Protein AF-A0A6J5UMQ2-F1 (afdb_monomer)

Structure (mmCIF, N/CA/C/O backbone):
data_AF-A0A6J5UMQ2-F1
#
_entry.id   AF-A0A6J5UMQ2-F1
#
loop_
_atom_site.group_PDB
_atom_site.id
_atom_site.type_symbol
_atom_site.label_atom_id
_atom_site.label_alt_id
_atom_site.label_comp_id
_atom_site.label_asym_id
_atom_site.label_entity_id
_atom_site.label_seq_id
_atom_site.pdbx_PDB_ins_code
_atom_site.Cartn_x
_atom_site.Cartn_y
_atom_site.Cartn_z
_atom_site.occupancy
_atom_site.B_iso_or_equiv
_atom_site.auth_seq_id
_atom_site.auth_comp_id
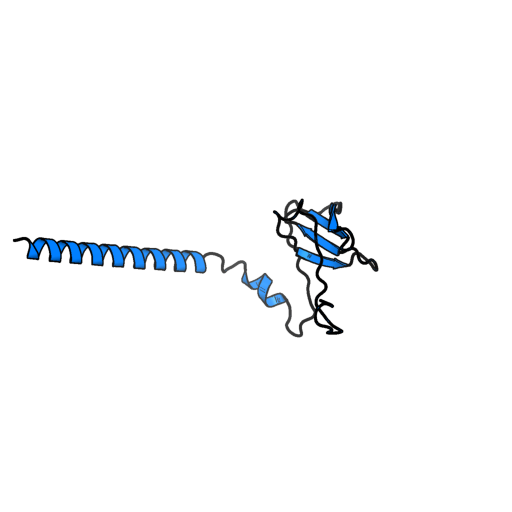_atom_site.auth_asym_id
_atom_site.auth_atom_id
_atom_site.pdbx_PDB_model_num
ATOM 1 N N . MET A 1 1 ? -4.551 12.763 11.441 1.00 50.50 1 MET A N 1
ATOM 2 C CA . MET A 1 1 ? -3.321 13.339 11.999 1.00 50.50 1 MET A CA 1
ATOM 3 C C . MET A 1 1 ? -3.780 13.969 13.288 1.00 50.50 1 MET A C 1
ATOM 5 O O . MET A 1 1 ? -4.104 15.151 13.323 1.00 50.50 1 MET A O 1
ATOM 9 N N . ASN A 1 2 ? -3.862 13.164 14.348 1.00 48.97 2 ASN A N 1
ATOM 10 C CA . ASN A 1 2 ? -4.420 13.614 15.628 1.00 48.97 2 ASN A CA 1
ATOM 11 C C . ASN A 1 2 ? -3.584 14.730 16.275 1.00 48.97 2 ASN A C 1
ATOM 13 O O . ASN A 1 2 ? -4.033 15.365 17.219 1.00 48.97 2 ASN A O 1
ATOM 17 N N . LYS A 1 3 ? -2.399 15.017 15.718 1.00 50.22 3 LYS A N 1
ATOM 18 C CA . LYS A 1 3 ? -1.525 16.123 16.109 1.00 50.22 3 LYS A CA 1
ATOM 19 C C . LYS A 1 3 ? -2.167 17.511 15.950 1.00 50.22 3 LYS A C 1
ATOM 21 O O . LYS A 1 3 ? -1.681 18.445 16.568 1.00 50.22 3 LYS A O 1
ATOM 26 N N . TYR A 1 4 ? -3.243 17.644 15.166 1.00 58.19 4 TYR A N 1
ATOM 27 C CA . TYR A 1 4 ? -3.943 18.921 14.959 1.00 58.19 4 TYR A CA 1
ATOM 28 C C . TYR A 1 4 ? -5.368 18.967 15.533 1.00 58.19 4 TYR A C 1
ATOM 30 O O . TYR A 1 4 ? -6.101 19.905 15.249 1.00 58.19 4 TYR A O 1
ATOM 38 N N . GLY A 1 5 ? -5.794 17.965 1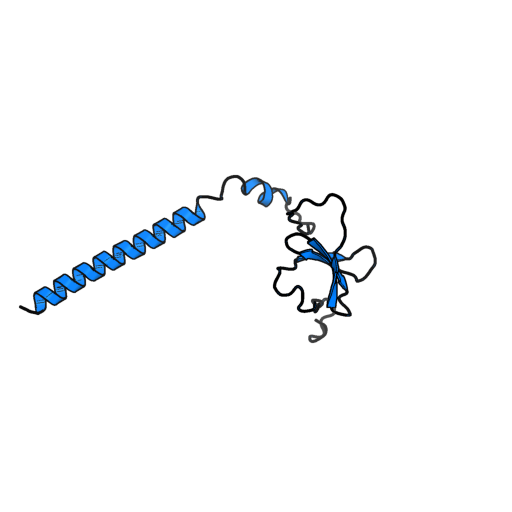6.312 1.00 57.66 5 GLY A N 1
ATOM 39 C CA . GLY A 1 5 ? -7.095 17.999 17.001 1.00 57.66 5 GLY A CA 1
ATOM 40 C C . GLY A 1 5 ? -8.341 17.925 16.103 1.00 57.66 5 GLY A C 1
ATOM 41 O O . GLY A 1 5 ? -9.455 18.045 16.604 1.00 57.66 5 GLY A O 1
ATOM 42 N N . VAL A 1 6 ? -8.192 17.701 14.792 1.00 64.06 6 VAL A N 1
ATOM 43 C CA . VAL A 1 6 ? -9.326 17.565 13.864 1.00 64.06 6 VAL A CA 1
ATOM 44 C C . VAL A 1 6 ? -9.824 16.116 13.858 1.00 64.06 6 VAL A C 1
ATOM 46 O O . VAL A 1 6 ? -9.057 15.185 13.593 1.00 64.06 6 VAL A O 1
ATOM 49 N N . LYS A 1 7 ? -11.119 15.943 14.153 1.00 59.53 7 LYS A N 1
ATOM 50 C CA . LYS A 1 7 ? -11.799 14.647 14.341 1.00 59.53 7 LYS A CA 1
ATOM 51 C C . LYS A 1 7 ? -11.768 13.753 13.090 1.00 59.53 7 LYS A C 1
ATOM 53 O O . LYS A 1 7 ? -11.705 12.537 13.215 1.00 59.53 7 LYS A O 1
ATOM 58 N N . GLU A 1 8 ? -11.728 14.355 11.903 1.00 63.06 8 GLU A N 1
ATOM 59 C CA . GLU A 1 8 ? -11.630 13.684 10.600 1.00 63.06 8 GLU A CA 1
ATOM 60 C C . GLU A 1 8 ? -10.279 14.006 9.955 1.00 63.06 8 GLU A C 1
ATOM 62 O O . GLU A 1 8 ? -10.165 14.874 9.093 1.00 63.06 8 GLU A O 1
ATOM 67 N N . SER A 1 9 ? -9.204 13.378 10.433 1.00 58.22 9 SER A N 1
ATOM 68 C CA . SER A 1 9 ? -7.856 13.743 9.995 1.00 58.22 9 SER A CA 1
ATOM 69 C C . SER A 1 9 ? -7.036 12.556 9.501 1.00 58.22 9 SER A C 1
ATOM 71 O O . SER A 1 9 ? -7.036 11.479 10.083 1.00 58.22 9 SER A O 1
ATOM 73 N N . TRP A 1 10 ? -6.229 12.811 8.471 1.00 63.97 10 TRP A N 1
ATOM 74 C CA . TRP A 1 10 ? -5.315 11.885 7.788 1.00 63.97 10 TRP A CA 1
ATOM 75 C C . TRP A 1 10 ? -4.561 10.906 8.698 1.00 63.97 10 TRP A C 1
ATOM 77 O O . TRP A 1 10 ? -3.700 11.320 9.473 1.00 63.97 10 TRP A O 1
ATOM 87 N N . THR A 1 11 ? -4.818 9.608 8.618 1.00 69.25 11 THR A N 1
ATOM 88 C CA . THR A 1 11 ? -4.033 8.628 9.382 1.00 69.25 11 THR A CA 1
ATOM 89 C C . THR A 1 11 ? -2.648 8.480 8.758 1.00 69.25 11 THR A C 1
ATOM 91 O O . THR A 1 11 ? -2.523 8.040 7.619 1.00 69.25 11 THR A O 1
ATOM 94 N N . MET A 1 12 ? -1.603 8.863 9.496 1.00 72.44 12 MET A N 1
ATOM 95 C CA . MET A 1 12 ? -0.228 8.595 9.080 1.00 72.44 12 MET A CA 1
ATOM 96 C C . MET A 1 12 ? 0.069 7.120 9.343 1.00 72.44 12 MET A C 1
ATOM 98 O O . MET A 1 12 ? -0.098 6.654 10.468 1.00 72.44 12 MET A O 1
ATOM 102 N N . ILE A 1 13 ? 0.495 6.403 8.308 1.00 71.75 13 ILE A N 1
ATOM 103 C CA . ILE A 1 13 ? 0.902 5.002 8.394 1.00 71.75 13 ILE A CA 1
ATOM 104 C C . ILE A 1 13 ? 2.396 4.957 8.100 1.00 71.75 13 ILE A C 1
ATOM 106 O O . ILE A 1 13 ? 2.831 5.426 7.049 1.00 71.75 13 ILE A O 1
ATOM 110 N N . MET A 1 14 ? 3.179 4.422 9.033 1.00 72.88 14 MET A N 1
ATOM 111 C CA . MET A 1 14 ? 4.602 4.177 8.824 1.00 72.88 14 MET A CA 1
ATOM 112 C C . MET A 1 14 ? 4.783 2.748 8.329 1.00 72.88 14 MET A C 1
ATOM 114 O O . MET A 1 14 ? 4.307 1.813 8.964 1.00 72.88 14 MET A O 1
ATOM 118 N N . ILE A 1 15 ? 5.449 2.586 7.188 1.00 73.94 15 ILE A N 1
ATOM 119 C CA . ILE A 1 15 ? 5.801 1.282 6.627 1.00 73.94 15 ILE A CA 1
ATOM 120 C C . ILE A 1 15 ? 7.320 1.144 6.690 1.00 73.94 15 ILE A C 1
ATOM 122 O O . ILE A 1 15 ? 8.047 2.088 6.389 1.00 73.94 15 ILE A O 1
ATOM 126 N N . THR A 1 16 ? 7.782 -0.025 7.122 1.00 68.00 16 THR A N 1
ATOM 127 C CA . THR A 1 16 ? 9.198 -0.350 7.315 1.00 68.00 16 THR A CA 1
ATOM 128 C C . THR A 1 16 ? 10.001 -0.303 6.011 1.00 68.00 16 THR A C 1
ATOM 130 O O . THR A 1 16 ? 9.510 -0.607 4.922 1.00 68.00 16 THR A O 1
ATOM 133 N N . ASP A 1 17 ? 11.280 0.049 6.151 1.00 63.41 17 ASP A N 1
ATOM 134 C CA . ASP A 1 17 ? 12.178 0.504 5.080 1.00 63.41 17 ASP A CA 1
ATOM 135 C C . ASP A 1 17 ? 12.431 -0.522 3.960 1.00 63.41 17 ASP A C 1
ATOM 137 O O . ASP A 1 17 ? 12.788 -0.166 2.844 1.00 63.41 17 ASP A O 1
ATOM 141 N N . SER A 1 18 ? 12.183 -1.812 4.206 1.00 63.47 18 SER A N 1
ATOM 142 C CA . SER A 1 18 ? 12.375 -2.865 3.191 1.00 63.47 18 SER A CA 1
ATOM 143 C C . SER A 1 18 ? 11.562 -2.661 1.902 1.00 63.47 18 SER A C 1
ATOM 145 O O . SER A 1 18 ? 11.922 -3.201 0.857 1.00 63.47 18 SER A O 1
ATOM 147 N N . TYR A 1 19 ? 10.508 -1.840 1.953 1.00 61.50 19 TYR A N 1
ATOM 148 C CA . TYR A 1 19 ? 9.677 -1.491 0.802 1.00 61.50 19 TYR A CA 1
ATOM 149 C C . TYR A 1 19 ? 9.751 -0.001 0.426 1.00 61.50 19 TYR A C 1
ATOM 151 O O . TYR A 1 19 ? 9.016 0.423 -0.461 1.00 61.50 19 TYR A O 1
ATOM 159 N N . SER A 1 20 ? 10.627 0.797 1.054 1.00 56.94 20 SER A N 1
ATOM 160 C CA . SER A 1 20 ? 10.736 2.247 0.803 1.00 56.94 20 SER A CA 1
ATOM 161 C C . SER A 1 20 ? 11.310 2.585 -0.577 1.00 56.94 20 SER A C 1
ATOM 163 O O . SER A 1 20 ? 10.994 3.631 -1.142 1.00 56.94 20 SER A O 1
ATOM 165 N N . SER A 1 21 ? 12.084 1.670 -1.169 1.00 58.34 21 SER A N 1
ATOM 166 C CA . SER A 1 21 ? 12.618 1.803 -2.531 1.00 58.34 21 SER A CA 1
ATOM 167 C C . SER A 1 21 ? 11.576 1.552 -3.629 1.00 58.34 21 SER A C 1
ATOM 169 O O . SER A 1 21 ? 11.836 1.830 -4.802 1.00 58.34 21 SER A O 1
ATOM 171 N N . ILE A 1 22 ? 10.388 1.043 -3.278 1.00 66.69 22 ILE A N 1
ATOM 172 C CA . ILE A 1 22 ? 9.336 0.695 -4.233 1.00 66.69 22 ILE A CA 1
ATOM 173 C C . ILE A 1 22 ? 8.099 1.542 -3.944 1.00 66.69 22 ILE A C 1
ATOM 175 O O . ILE A 1 22 ? 7.622 1.613 -2.819 1.00 66.69 22 ILE A O 1
ATOM 179 N N . SER A 1 23 ? 7.543 2.175 -4.981 1.00 74.25 23 SER A N 1
ATOM 180 C CA . SER A 1 23 ? 6.286 2.923 -4.867 1.00 74.25 23 SER A CA 1
ATOM 181 C C . SER A 1 23 ? 5.170 2.007 -4.349 1.00 74.25 23 SER A C 1
ATOM 183 O O . SER A 1 23 ? 4.655 1.156 -5.081 1.00 74.25 23 SER A O 1
ATOM 185 N N . LEU A 1 24 ? 4.824 2.179 -3.073 1.00 80.81 24 LEU A N 1
ATOM 186 C CA . LEU A 1 24 ? 3.707 1.516 -2.419 1.00 80.81 24 LEU A CA 1
ATOM 187 C C . LEU A 1 24 ? 2.447 2.339 -2.625 1.00 80.81 24 LEU A C 1
ATOM 189 O O . LEU A 1 24 ? 2.368 3.497 -2.213 1.00 80.81 24 LEU A O 1
ATOM 193 N N . LYS A 1 25 ? 1.442 1.724 -3.243 1.00 84.75 25 LYS A N 1
ATOM 194 C CA . LYS A 1 25 ? 0.134 2.342 -3.426 1.00 84.75 25 LYS A CA 1
ATOM 195 C C . LYS A 1 25 ? -0.898 1.661 -2.525 1.00 84.75 25 LYS A C 1
ATOM 197 O O . LYS A 1 25 ? -1.147 0.471 -2.729 1.00 84.75 25 LYS A O 1
ATOM 202 N N . PRO A 1 26 ? -1.507 2.365 -1.554 1.00 86.12 26 PRO A N 1
ATOM 203 C CA . PRO A 1 26 ? -2.594 1.802 -0.760 1.00 86.12 26 PRO A CA 1
ATOM 204 C C . PRO A 1 26 ? -3.798 1.506 -1.660 1.00 86.12 26 PRO A C 1
ATOM 206 O O . PRO A 1 26 ? -4.126 2.312 -2.533 1.00 86.12 26 PRO A O 1
ATOM 209 N N . LEU A 1 27 ? -4.443 0.357 -1.453 1.00 87.69 27 LEU A N 1
ATOM 210 C CA . LEU A 1 27 ? -5.652 -0.032 -2.177 1.00 87.69 27 LEU A CA 1
ATOM 211 C C . LEU A 1 27 ? -6.883 0.039 -1.273 1.00 87.69 27 LEU A C 1
ATOM 213 O O . LEU A 1 27 ? -7.768 0.863 -1.474 1.00 87.69 27 LEU A O 1
ATOM 217 N N . CYS A 1 28 ? -6.943 -0.817 -0.261 1.00 87.56 28 CYS A N 1
ATOM 218 C CA . CYS A 1 28 ? -8.077 -0.893 0.654 1.00 87.56 28 CYS A CA 1
ATOM 219 C C . CYS A 1 28 ? -7.669 -1.579 1.957 1.00 87.56 28 CYS A C 1
ATOM 221 O O . CYS A 1 28 ? -6.566 -2.115 2.071 1.00 87.56 28 CYS A O 1
ATOM 223 N N . TYR A 1 29 ? -8.566 -1.585 2.939 1.00 89.69 29 TYR A N 1
ATOM 224 C CA . TYR A 1 29 ? -8.418 -2.471 4.084 1.00 89.69 29 TYR A CA 1
ATOM 225 C C . TYR A 1 29 ? -8.745 -3.910 3.686 1.00 89.69 29 TYR A C 1
ATOM 227 O O . TYR A 1 29 ? -9.683 -4.181 2.934 1.00 89.69 29 TYR A O 1
ATOM 235 N N . TRP A 1 30 ? -7.928 -4.840 4.164 1.00 89.69 30 TRP A N 1
ATOM 236 C CA . TRP A 1 30 ? -8.136 -6.259 3.952 1.00 89.69 30 TRP A CA 1
ATOM 237 C C . TRP A 1 30 ? -9.254 -6.752 4.869 1.00 89.69 30 TRP A C 1
ATOM 239 O O . TRP A 1 30 ? -9.048 -6.914 6.077 1.00 89.69 30 TRP A O 1
ATOM 249 N N . LYS A 1 31 ? -10.426 -7.031 4.285 1.00 86.12 31 LYS A N 1
ATOM 250 C CA . LYS A 1 31 ? -11.641 -7.409 5.030 1.00 86.12 31 LYS A CA 1
ATOM 251 C C . LYS A 1 31 ? -11.968 -6.345 6.097 1.00 86.12 31 LYS A C 1
ATOM 253 O O . LYS A 1 31 ? -11.565 -5.193 5.968 1.00 86.12 31 LYS A O 1
ATOM 258 N N . ASP A 1 32 ? -12.615 -6.746 7.186 1.00 87.00 32 ASP A N 1
ATOM 259 C CA . ASP A 1 32 ? -12.928 -5.877 8.329 1.00 87.00 32 ASP A CA 1
ATOM 260 C C . ASP A 1 32 ? -11.739 -5.701 9.295 1.00 87.00 32 ASP A C 1
ATOM 262 O O . ASP A 1 32 ? -11.907 -5.425 10.484 1.00 87.00 32 ASP A O 1
ATOM 266 N N . THR A 1 33 ? -10.509 -5.900 8.809 1.00 88.00 33 THR A N 1
ATOM 267 C CA . THR A 1 33 ? -9.295 -5.722 9.613 1.00 88.00 33 THR A CA 1
ATOM 268 C C . THR A 1 33 ? -8.654 -4.365 9.341 1.00 88.00 33 THR A C 1
ATOM 270 O O . THR A 1 33 ? -8.865 -3.751 8.301 1.00 88.00 33 THR A O 1
ATOM 273 N N . LYS A 1 34 ? -7.791 -3.903 10.251 1.00 87.94 34 LYS A N 1
ATOM 274 C CA . LYS A 1 34 ? -6.976 -2.694 10.031 1.00 87.94 34 LYS A CA 1
ATOM 275 C C . LYS A 1 34 ? -5.739 -2.946 9.158 1.00 87.94 34 LYS A C 1
ATOM 277 O O . LYS A 1 34 ? -4.885 -2.075 9.057 1.00 87.94 34 LYS A O 1
ATOM 282 N N . ILE A 1 35 ? -5.610 -4.128 8.556 1.00 90.62 35 ILE A N 1
ATOM 283 C CA . ILE A 1 35 ? -4.487 -4.455 7.67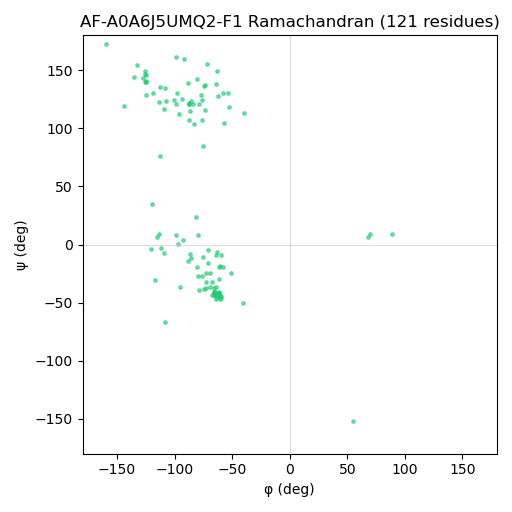4 1.00 90.62 35 ILE A CA 1
ATOM 284 C C . ILE A 1 35 ? -4.727 -3.779 6.327 1.00 90.62 35 ILE A C 1
ATOM 286 O O . ILE A 1 35 ? -5.789 -3.928 5.730 1.00 90.62 35 ILE A O 1
ATOM 290 N N . LEU A 1 36 ? -3.738 -3.040 5.842 1.00 89.88 36 LEU A N 1
ATOM 291 C CA . LEU A 1 36 ? -3.791 -2.339 4.570 1.00 89.88 36 LEU A CA 1
ATOM 292 C C . LEU A 1 36 ? -3.326 -3.269 3.448 1.00 89.88 36 LEU A C 1
ATOM 294 O O . LEU A 1 36 ? -2.188 -3.732 3.448 1.00 89.88 36 LEU A O 1
ATOM 298 N N . LEU A 1 37 ? -4.183 -3.503 2.461 1.00 90.25 37 LEU A N 1
ATOM 299 C CA . LEU A 1 37 ? -3.774 -4.084 1.193 1.00 90.25 37 LEU A CA 1
ATOM 300 C C . LEU A 1 37 ? -3.135 -2.982 0.343 1.00 90.25 37 LEU A C 1
ATOM 302 O O . LEU A 1 37 ? -3.766 -1.969 0.034 1.00 90.25 37 LEU A O 1
ATOM 306 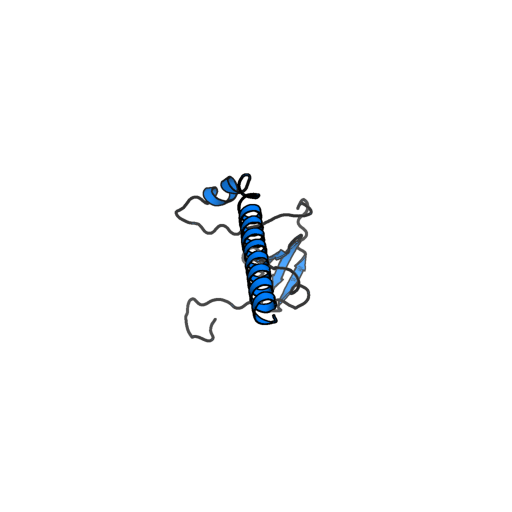N N . ALA A 1 38 ? -1.881 -3.182 -0.039 1.00 88.56 38 ALA A N 1
ATOM 307 C CA . ALA A 1 38 ? -1.117 -2.253 -0.853 1.00 88.56 38 ALA A CA 1
ATOM 308 C C . ALA A 1 38 ? -0.556 -2.954 -2.090 1.00 88.56 38 ALA A C 1
ATOM 310 O O . ALA A 1 38 ? -0.236 -4.142 -2.077 1.00 88.56 38 ALA A O 1
ATOM 311 N N . ARG A 1 39 ? -0.410 -2.201 -3.175 1.00 86.44 39 ARG A N 1
ATOM 312 C CA . ARG A 1 39 ? 0.257 -2.647 -4.392 1.00 86.44 39 ARG A CA 1
ATOM 313 C C . ARG A 1 39 ? 1.682 -2.115 -4.406 1.00 86.44 39 ARG A C 1
ATOM 315 O O . ARG A 1 39 ? 1.902 -0.907 -4.418 1.00 86.44 39 ARG A O 1
ATOM 322 N N . SER A 1 40 ? 2.624 -3.042 -4.469 1.00 82.31 40 SER A N 1
ATOM 323 C CA . SER A 1 40 ? 3.986 -2.843 -4.952 1.00 82.31 40 SER A CA 1
ATOM 324 C C . SER A 1 40 ? 4.022 -3.173 -6.449 1.00 82.31 40 SER A C 1
ATOM 326 O O . SER A 1 40 ? 3.131 -3.851 -6.959 1.00 82.31 40 SER A O 1
ATOM 328 N N . TRP A 1 41 ? 5.018 -2.685 -7.191 1.00 76.12 41 TRP A N 1
ATOM 329 C CA . TRP A 1 41 ? 5.075 -2.763 -8.660 1.00 76.12 41 TRP A CA 1
ATOM 330 C C . TRP A 1 41 ? 4.596 -4.114 -9.232 1.00 76.12 41 TRP A C 1
ATOM 332 O O . TRP A 1 41 ? 3.723 -4.130 -10.105 1.00 76.12 41 TRP A O 1
ATOM 342 N N . LYS A 1 42 ? 5.116 -5.228 -8.705 1.00 76.88 42 LYS A N 1
ATOM 343 C CA . LYS A 1 42 ? 4.782 -6.594 -9.145 1.00 76.88 42 LYS A CA 1
ATOM 344 C C . LYS A 1 42 ? 4.005 -7.420 -8.116 1.00 76.88 42 LYS A C 1
ATOM 346 O O . LYS A 1 42 ? 3.694 -8.573 -8.381 1.00 76.88 42 LYS A O 1
ATOM 351 N N . GLN A 1 43 ? 3.747 -6.882 -6.927 1.00 82.38 43 GLN A N 1
ATOM 352 C CA . GLN A 1 43 ? 3.282 -7.672 -5.786 1.00 82.38 43 GLN A CA 1
ATOM 353 C C . GLN A 1 43 ? 2.133 -6.970 -5.076 1.00 82.38 43 GLN A C 1
ATOM 355 O O . GLN A 1 43 ? 2.122 -5.748 -4.937 1.00 82.38 43 GLN A O 1
ATOM 360 N N . LEU A 1 44 ? 1.179 -7.754 -4.587 1.00 87.38 44 LEU A N 1
ATOM 361 C CA . LEU A 1 44 ? 0.264 -7.296 -3.553 1.00 87.38 44 LEU A CA 1
ATOM 362 C C . LEU A 1 44 ? 0.890 -7.579 -2.195 1.00 87.38 44 LEU A C 1
ATOM 364 O O . LEU A 1 44 ? 1.489 -8.632 -1.989 1.00 87.38 44 LEU A O 1
ATOM 368 N N . LEU A 1 45 ? 0.746 -6.635 -1.278 1.00 88.62 45 LEU A N 1
ATOM 369 C CA . LEU A 1 45 ? 1.283 -6.706 0.068 1.00 88.62 45 LEU A CA 1
ATOM 370 C C . LEU A 1 45 ? 0.167 -6.474 1.077 1.00 88.62 45 LEU A C 1
ATOM 372 O O . LEU A 1 45 ? -0.666 -5.587 0.901 1.00 88.62 45 LEU A O 1
ATOM 376 N N . LEU A 1 46 ? 0.190 -7.243 2.158 1.00 90.25 46 LEU A N 1
ATOM 377 C CA . LEU A 1 46 ? -0.570 -6.963 3.366 1.00 90.25 46 LEU A CA 1
ATOM 378 C C . LEU A 1 46 ? 0.345 -6.237 4.343 1.00 90.25 46 LEU A C 1
ATOM 380 O O . LEU A 1 46 ? 1.307 -6.823 4.836 1.00 90.25 46 LEU A O 1
ATOM 384 N N . CYS A 1 47 ? 0.040 -4.973 4.599 1.00 88.56 47 CYS A N 1
ATOM 385 C CA . CYS A 1 47 ? 0.796 -4.098 5.477 1.00 88.56 47 CYS A CA 1
ATOM 386 C C . CYS A 1 47 ? 0.028 -3.870 6.776 1.00 88.56 47 CYS A C 1
ATOM 388 O O . CYS A 1 47 ? -1.112 -3.404 6.764 1.00 88.56 47 CYS A O 1
ATOM 390 N N . ASN A 1 48 ? 0.645 -4.188 7.908 1.00 88.69 48 ASN A N 1
ATOM 391 C CA . ASN A 1 48 ? 0.089 -3.873 9.211 1.00 88.69 48 ASN A CA 1
ATOM 392 C C . ASN A 1 48 ? 0.514 -2.444 9.599 1.00 88.69 48 ASN A C 1
ATOM 394 O O . ASN A 1 48 ? 1.701 -2.186 9.785 1.00 88.69 48 ASN A O 1
ATOM 398 N N . PRO A 1 49 ? -0.427 -1.493 9.728 1.00 82.25 49 PRO A N 1
ATOM 399 C CA . PRO A 1 49 ? -0.089 -0.109 10.043 1.00 82.25 49 PRO A CA 1
ATOM 400 C C . PRO A 1 49 ? 0.403 0.090 11.483 1.00 82.25 49 PRO A C 1
ATOM 402 O O . PRO A 1 49 ? 0.967 1.140 11.773 1.00 82.25 49 PRO A O 1
ATOM 405 N N . ASN A 1 50 ? 0.181 -0.877 12.384 1.00 84.12 50 ASN A N 1
ATOM 406 C CA . ASN A 1 50 ? 0.579 -0.756 13.788 1.00 84.12 50 ASN A CA 1
ATOM 407 C C . ASN A 1 50 ? 2.076 -1.020 13.995 1.00 84.12 50 ASN A C 1
ATOM 409 O O . ASN A 1 50 ? 2.702 -0.357 14.814 1.00 84.12 50 ASN A O 1
ATOM 413 N N . ASP A 1 51 ? 2.632 -1.998 13.278 1.00 83.69 51 ASP A N 1
ATOM 414 C CA . ASP A 1 51 ? 4.047 -2.386 13.365 1.00 83.69 51 ASP A CA 1
ATOM 415 C C . ASP A 1 51 ? 4.852 -1.990 12.111 1.00 83.69 51 ASP A C 1
ATOM 417 O O . ASP A 1 51 ? 6.074 -2.117 12.085 1.00 83.69 51 ASP A O 1
ATOM 421 N N . GLY A 1 52 ? 4.172 -1.508 11.065 1.00 83.00 52 GLY A N 1
ATOM 422 C CA . GLY A 1 52 ? 4.760 -1.113 9.790 1.00 83.00 52 GLY A CA 1
ATOM 423 C C . GLY A 1 52 ? 5.282 -2.274 8.945 1.00 83.00 52 GLY A C 1
ATOM 424 O O . GLY A 1 52 ? 5.963 -2.044 7.942 1.00 83.00 52 GLY A O 1
ATOM 425 N N . THR A 1 53 ? 5.010 -3.522 9.321 1.00 87.00 53 THR A N 1
ATOM 426 C CA . THR A 1 53 ? 5.478 -4.699 8.587 1.00 87.00 53 THR A CA 1
ATOM 427 C C . THR A 1 53 ? 4.585 -4.975 7.382 1.00 87.00 53 THR A C 1
ATOM 429 O O . THR A 1 53 ? 3.364 -4.830 7.449 1.00 87.00 53 THR A O 1
ATOM 432 N N . CYS A 1 54 ? 5.184 -5.404 6.270 1.00 87.06 54 CYS A N 1
ATOM 433 C CA . CYS A 1 54 ? 4.447 -5.846 5.088 1.00 87.06 54 CYS A CA 1
ATOM 434 C C . CYS A 1 54 ? 4.862 -7.262 4.687 1.00 87.06 54 CYS A C 1
ATOM 436 O O . CYS A 1 54 ? 6.043 -7.619 4.723 1.00 87.06 54 CYS A O 1
ATOM 438 N N . LYS A 1 55 ? 3.878 -8.066 4.279 1.00 88.38 55 LYS A N 1
ATOM 439 C CA . LYS A 1 55 ? 4.065 -9.441 3.802 1.00 88.38 55 LYS A CA 1
ATOM 440 C C . LYS A 1 55 ? 3.447 -9.609 2.421 1.00 88.38 55 LYS A C 1
ATOM 442 O O . LYS A 1 55 ? 2.405 -9.022 2.137 1.00 88.38 55 LYS A O 1
ATOM 447 N N . ASN A 1 56 ? 4.059 -10.450 1.591 1.00 87.06 56 ASN A N 1
ATOM 448 C CA . ASN A 1 56 ? 3.534 -10.768 0.267 1.00 87.06 56 ASN A CA 1
ATOM 449 C C . ASN A 1 56 ? 2.164 -11.439 0.366 1.00 87.06 56 ASN A C 1
ATOM 451 O O . ASN A 1 56 ? 1.991 -12.444 1.054 1.00 87.06 56 ASN A O 1
ATOM 455 N N . PHE A 1 57 ? 1.201 -10.888 -0.362 1.00 86.19 57 PHE A N 1
ATOM 456 C CA . PHE A 1 57 ? -0.091 -11.504 -0.584 1.00 86.19 57 PHE A CA 1
ATOM 457 C C . PHE A 1 57 ? 0.014 -12.419 -1.805 1.00 86.19 57 PHE A C 1
ATOM 459 O O . PHE A 1 57 ? 0.137 -11.954 -2.941 1.00 86.19 57 PHE A O 1
ATOM 466 N N . LEU A 1 58 ? 0.005 -13.731 -1.566 1.00 73.31 58 LEU A N 1
ATOM 467 C CA . LEU A 1 58 ? 0.061 -14.743 -2.618 1.00 73.31 58 LEU A CA 1
ATOM 468 C C . LEU A 1 58 ? -1.306 -14.846 -3.307 1.00 73.31 58 LEU A C 1
ATOM 470 O O . LEU A 1 58 ? -2.147 -15.666 -2.949 1.00 73.31 58 LEU A O 1
ATOM 474 N N . GLY A 1 59 ? -1.539 -13.975 -4.285 1.00 66.06 59 GLY A N 1
ATOM 475 C CA . GLY A 1 59 ? -2.651 -14.118 -5.217 1.00 66.06 59 GLY 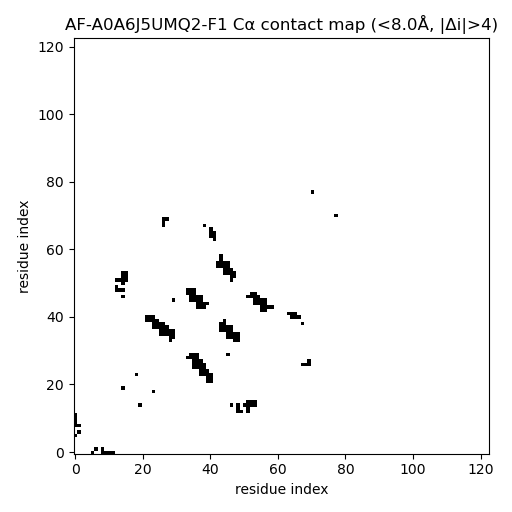A CA 1
ATOM 476 C C . GLY A 1 59 ? -2.259 -15.070 -6.341 1.00 66.06 59 GLY A C 1
ATOM 477 O O . GLY A 1 59 ? -1.519 -14.676 -7.242 1.00 66.06 59 GLY A O 1
ATOM 478 N N . ASN A 1 60 ? -2.750 -16.309 -6.311 1.00 68.62 60 ASN A N 1
ATOM 479 C CA . ASN A 1 60 ? -2.633 -17.202 -7.464 1.00 68.62 60 ASN A CA 1
ATOM 480 C C . ASN A 1 60 ? -3.302 -16.539 -8.683 1.00 68.62 60 ASN A C 1
ATOM 482 O O . ASN A 1 60 ? -4.433 -16.067 -8.586 1.00 68.62 60 ASN A O 1
ATOM 486 N N . GLY A 1 61 ? -2.604 -16.496 -9.823 1.00 72.56 61 GLY A N 1
ATOM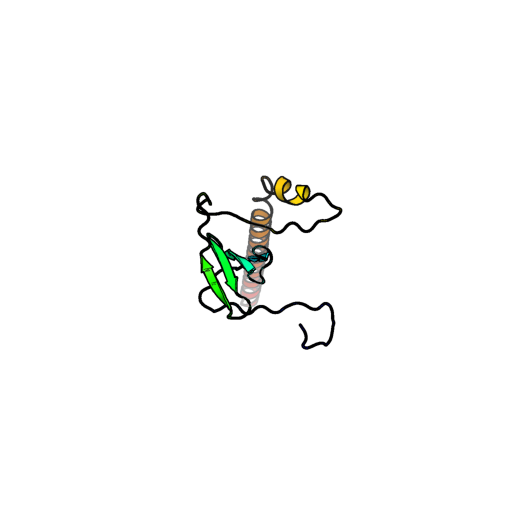 487 C CA . GLY A 1 61 ? -3.144 -15.968 -11.083 1.00 72.56 61 GLY A CA 1
ATOM 488 C C . GLY A 1 61 ? -2.952 -14.466 -11.331 1.00 72.56 61 GLY A C 1
ATOM 489 O O . GLY A 1 61 ? -3.510 -13.946 -12.296 1.00 72.56 61 GLY A O 1
ATOM 490 N N . 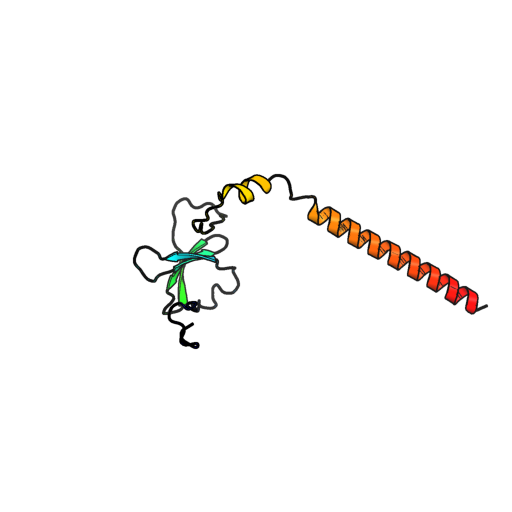LEU A 1 62 ? -2.167 -13.754 -10.513 1.00 73.19 62 LEU A N 1
ATOM 491 C CA . LEU A 1 62 ? -1.763 -12.383 -10.844 1.00 73.19 62 LEU A CA 1
ATOM 492 C C . LEU A 1 62 ? -0.697 -12.387 -11.955 1.00 73.19 62 LEU A C 1
ATOM 494 O O . LEU A 1 62 ? 0.237 -13.186 -11.890 1.00 73.19 62 LEU A O 1
ATOM 498 N N . PRO A 1 63 ? -0.792 -11.498 -12.958 1.00 73.44 63 PRO A N 1
ATOM 499 C CA . PRO A 1 63 ? 0.243 -11.381 -13.978 1.00 73.44 63 PRO A CA 1
ATOM 500 C C . PRO A 1 63 ? 1.511 -10.740 -13.392 1.00 73.44 63 PRO A C 1
ATOM 502 O O . PRO A 1 63 ? 1.429 -9.928 -12.469 1.00 73.44 63 PRO A O 1
ATOM 505 N N . ASP A 1 64 ? 2.672 -11.014 -13.999 1.00 73.06 64 ASP A N 1
ATOM 506 C CA . ASP A 1 64 ? 3.996 -10.506 -13.579 1.00 73.06 64 ASP A CA 1
ATOM 507 C C . ASP A 1 64 ? 4.062 -8.983 -13.383 1.00 73.06 64 ASP A C 1
ATOM 509 O O . ASP A 1 64 ? 4.919 -8.453 -12.667 1.00 73.06 64 ASP A O 1
ATOM 513 N N . LYS A 1 65 ? 3.170 -8.254 -14.056 1.00 72.12 65 LYS A N 1
ATOM 514 C CA . LYS A 1 65 ? 2.990 -6.814 -13.916 1.00 72.12 65 LYS A CA 1
ATOM 515 C C . LYS A 1 65 ? 1.511 -6.478 -14.044 1.00 72.12 65 LYS A C 1
ATOM 517 O O . LYS A 1 65 ? 0.917 -6.663 -15.102 1.00 72.12 65 LYS A O 1
ATOM 522 N N . PHE A 1 66 ? 0.945 -5.893 -12.997 1.00 76.44 66 PHE A N 1
ATOM 523 C CA . PHE A 1 66 ? -0.411 -5.347 -13.006 1.00 76.44 66 PHE A CA 1
ATOM 524 C C . PHE A 1 66 ? -0.425 -3.946 -12.402 1.00 76.44 66 P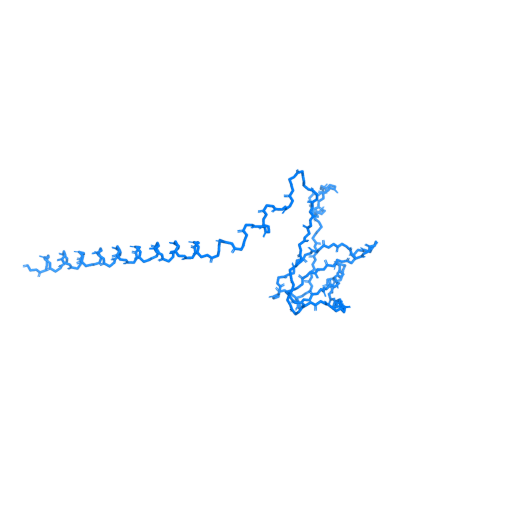HE A C 1
ATOM 526 O O . PHE A 1 66 ? 0.434 -3.596 -11.589 1.00 76.44 66 PHE A O 1
ATOM 533 N N . CYS A 1 67 ? -1.404 -3.141 -12.808 1.00 73.88 67 CYS A N 1
ATOM 534 C CA . CYS A 1 67 ? -1.758 -1.894 -12.142 1.00 73.88 67 CYS A CA 1
ATOM 535 C C . CYS A 1 67 ? -3.090 -2.100 -11.426 1.00 73.88 67 CYS A C 1
ATOM 537 O O . CYS A 1 67 ? -4.016 -2.664 -12.002 1.00 73.88 67 CYS A O 1
ATOM 539 N N . ALA A 1 68 ? -3.162 -1.645 -10.181 1.00 78.12 68 ALA A N 1
ATOM 540 C CA . ALA A 1 68 ? -4.386 -1.608 -9.402 1.00 78.12 68 ALA A CA 1
ATOM 541 C C . ALA A 1 68 ? -4.584 -0.171 -8.922 1.00 78.12 68 ALA A C 1
ATOM 543 O O . ALA A 1 68 ? -3.661 0.440 -8.375 1.00 78.12 68 ALA A O 1
ATOM 544 N N . ASP A 1 69 ? -5.778 0.353 -9.163 1.00 78.69 69 ASP A N 1
ATOM 545 C CA . ASP A 1 69 ? -6.185 1.700 -8.798 1.00 78.69 69 ASP A CA 1
ATOM 546 C C . ASP A 1 69 ? -7.460 1.617 -7.962 1.00 78.69 69 ASP A C 1
ATOM 548 O O . ASP A 1 69 ? -8.294 0.734 -8.163 1.00 78.69 69 ASP A O 1
ATOM 552 N N . VAL A 1 70 ? -7.588 2.529 -7.001 1.00 73.19 70 VAL A N 1
ATOM 553 C CA . VAL A 1 70 ? -8.779 2.628 -6.158 1.00 73.19 70 VAL A CA 1
ATOM 554 C C . VAL A 1 70 ? -9.775 3.523 -6.867 1.00 73.19 70 VAL A C 1
ATOM 556 O O . VAL A 1 70 ? -9.470 4.679 -7.164 1.00 73.19 70 VAL A O 1
ATOM 559 N N . TYR A 1 71 ? -10.960 2.986 -7.130 1.00 68.81 71 TYR A N 1
ATOM 560 C CA . TYR A 1 71 ? -12.086 3.787 -7.578 1.00 68.81 71 TYR A CA 1
ATOM 561 C C . TYR A 1 71 ? -12.761 4.383 -6.352 1.00 68.81 71 TYR A C 1
ATOM 563 O O . TYR A 1 71 ? -13.202 3.662 -5.462 1.00 68.81 71 TYR A O 1
ATOM 571 N N . VAL A 1 72 ? -12.826 5.707 -6.317 1.00 67.31 72 VAL A N 1
ATOM 572 C CA . VAL A 1 72 ? -13.737 6.417 -5.427 1.00 67.31 72 VAL A CA 1
ATOM 573 C C . VAL A 1 72 ? -14.944 6.766 -6.274 1.00 67.31 72 VAL A C 1
ATOM 575 O O . VAL A 1 72 ? -14.778 7.255 -7.396 1.00 67.31 72 VAL A O 1
ATOM 578 N N . GLU A 1 73 ? -16.140 6.464 -5.775 1.00 61.53 73 GLU A N 1
ATOM 579 C CA . GLU A 1 73 ? -17.369 6.867 -6.446 1.00 61.53 73 GLU A CA 1
ATOM 580 C C . GLU A 1 73 ? -17.315 8.371 -6.706 1.00 61.53 73 GLU A C 1
ATOM 582 O O . GLU A 1 73 ? -17.180 9.195 -5.802 1.00 61.53 73 GLU A O 1
ATOM 587 N N . CYS A 1 74 ? -17.350 8.718 -7.984 1.00 58.09 74 CYS A N 1
ATOM 588 C CA . CYS A 1 74 ? -17.383 10.083 -8.453 1.00 58.09 74 CYS A CA 1
ATOM 589 C C . CYS A 1 74 ? -18.607 10.184 -9.356 1.00 58.09 74 CYS A C 1
ATOM 591 O O . CYS A 1 74 ? -18.868 9.274 -10.143 1.00 58.09 74 CYS A O 1
ATOM 593 N N . LEU A 1 75 ? -19.342 11.298 -9.289 1.00 70.38 75 LEU A N 1
ATOM 594 C CA . LEU A 1 75 ? -20.483 11.566 -10.183 1.00 70.38 75 LEU A CA 1
ATOM 595 C C . LEU A 1 75 ? -20.079 11.592 -11.673 1.00 70.38 75 LEU A C 1
ATOM 597 O O . LEU A 1 75 ? -20.927 11.641 -12.560 1.00 70.38 75 LEU A O 1
ATOM 601 N N . ILE A 1 76 ? -18.775 11.561 -11.952 1.00 63.31 76 ILE A N 1
ATOM 602 C CA . ILE A 1 76 ? -18.185 11.485 -13.280 1.00 63.31 76 ILE A CA 1
ATOM 603 C C . ILE A 1 76 ? -17.755 10.038 -13.539 1.00 63.31 76 ILE A C 1
ATOM 605 O O . ILE A 1 76 ? -16.961 9.472 -12.789 1.00 63.31 76 ILE A O 1
ATOM 609 N N . SER A 1 77 ? -18.247 9.455 -14.637 1.00 59.19 77 SER A N 1
ATOM 610 C CA . SER A 1 77 ? -17.883 8.097 -15.051 1.00 59.19 77 SER A CA 1
ATOM 611 C C . SER A 1 77 ? -16.352 7.932 -15.141 1.00 59.19 77 SER A C 1
ATOM 613 O O . SER A 1 77 ? -15.699 8.716 -15.843 1.00 59.19 77 SER A O 1
ATOM 615 N N . PRO A 1 78 ? -15.763 6.883 -14.529 1.00 58.12 78 PRO A N 1
ATOM 616 C CA . PRO A 1 78 ? -14.316 6.632 -14.562 1.00 58.12 78 PRO A CA 1
ATOM 617 C C . PRO A 1 78 ? -13.752 6.353 -15.968 1.00 58.12 78 PRO A C 1
ATOM 619 O O . PRO A 1 78 ? -12.539 6.270 -16.168 1.00 58.12 78 PRO A O 1
ATOM 622 N N . ASN A 1 79 ? -14.625 6.230 -16.970 1.00 56.75 79 ASN A N 1
ATOM 623 C CA . ASN A 1 79 ? -14.297 5.793 -18.324 1.00 56.75 79 ASN A CA 1
ATOM 624 C C . ASN A 1 79 ? -13.486 6.810 -19.149 1.00 56.75 79 ASN A C 1
ATOM 626 O O . ASN A 1 79 ? -13.069 6.502 -20.268 1.00 56.75 79 ASN A O 1
ATOM 630 N N . LEU A 1 80 ? -13.234 8.015 -18.630 1.00 54.00 80 LEU A N 1
ATOM 631 C CA . LEU A 1 80 ? -12.558 9.073 -19.386 1.00 54.00 80 LEU A CA 1
ATOM 632 C C . LEU A 1 80 ? -11.031 8.924 -19.460 1.00 54.00 80 LEU A C 1
ATOM 634 O O . LEU A 1 80 ? -10.442 9.361 -20.451 1.00 54.00 80 LEU A O 1
ATOM 638 N N . TRP A 1 81 ? -10.388 8.277 -18.481 1.00 48.72 81 TRP A N 1
ATOM 639 C CA . TRP A 1 81 ? -8.919 8.215 -18.423 1.00 48.72 81 TRP A CA 1
ATOM 640 C C . TRP A 1 81 ? -8.320 6.951 -19.055 1.00 48.72 81 TRP A C 1
ATOM 642 O O . TRP A 1 81 ? -7.307 7.039 -19.751 1.00 48.72 81 TRP A O 1
ATOM 652 N N . PHE A 1 82 ? -8.964 5.786 -18.919 1.00 49.12 82 PHE A N 1
ATOM 653 C CA . PHE A 1 82 ? -8.450 4.543 -19.517 1.00 49.12 82 PHE A CA 1
ATOM 654 C C . PHE A 1 82 ? -8.677 4.447 -21.035 1.00 49.12 82 PHE A C 1
ATOM 656 O O . PHE A 1 82 ? -7.862 3.845 -21.732 1.00 49.12 82 PHE A O 1
ATOM 663 N N . ARG A 1 83 ? -9.714 5.096 -21.59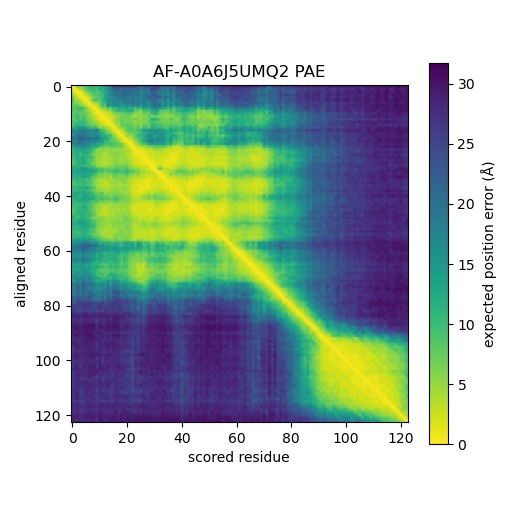0 1.00 43.12 83 ARG A N 1
ATOM 664 C CA . ARG A 1 83 ? -9.994 5.061 -23.041 1.00 43.12 83 ARG A CA 1
ATOM 665 C C . ARG A 1 83 ? -9.135 6.028 -23.869 1.00 43.12 83 ARG A C 1
ATOM 667 O O . ARG A 1 83 ? -9.002 5.840 -25.074 1.00 43.12 83 ARG A O 1
ATOM 674 N N . ARG A 1 84 ? -8.531 7.054 -23.256 1.00 39.59 84 ARG A N 1
ATOM 675 C CA . ARG A 1 84 ? -7.723 8.067 -23.970 1.00 39.59 84 ARG A CA 1
ATOM 676 C C . ARG A 1 84 ? -6.239 7.708 -24.122 1.00 39.59 84 ARG A C 1
ATOM 678 O O . ARG A 1 84 ? -5.557 8.294 -24.960 1.00 39.59 84 ARG A O 1
ATOM 685 N N . ASN A 1 85 ? -5.744 6.713 -23.384 1.00 40.44 85 ASN A N 1
ATOM 686 C CA . ASN A 1 85 ? -4.306 6.440 -23.279 1.00 40.44 85 ASN A CA 1
ATOM 687 C C . ASN A 1 85 ? -3.722 5.426 -24.277 1.00 40.44 85 ASN A C 1
ATOM 689 O O . ASN A 1 85 ? -2.518 5.178 -24.233 1.00 40.44 85 ASN A O 1
ATOM 693 N N . SER A 1 86 ? -4.503 4.899 -25.224 1.00 45.62 86 SER A N 1
ATOM 694 C CA . SER A 1 86 ? -3.954 4.124 -26.351 1.00 45.62 86 SER A CA 1
ATOM 695 C C . SER A 1 86 ? -3.530 4.986 -27.549 1.00 45.62 86 SER A C 1
ATOM 697 O O . SER A 1 86 ? -2.895 4.466 -28.460 1.00 45.62 86 SER A O 1
ATOM 699 N N . ARG A 1 87 ? -3.824 6.300 -27.562 1.00 44.78 87 ARG A N 1
ATOM 700 C CA . ARG A 1 87 ? -3.496 7.195 -28.696 1.00 44.78 87 ARG A CA 1
ATOM 701 C C . ARG A 1 87 ? -2.586 8.392 -28.383 1.00 44.78 87 ARG A C 1
ATOM 703 O O . ARG A 1 87 ? -2.199 9.087 -29.312 1.00 44.78 87 ARG A O 1
ATOM 710 N N . LEU A 1 88 ? -2.192 8.636 -27.129 1.00 50.16 88 LEU A N 1
ATOM 711 C CA . LEU A 1 88 ? -1.440 9.851 -26.746 1.00 50.16 88 LEU A CA 1
ATOM 712 C C . LEU A 1 88 ? -0.050 9.593 -26.137 1.00 50.16 88 LEU A C 1
ATOM 714 O O . LEU A 1 88 ? 0.399 10.338 -25.273 1.00 50.16 88 LEU A O 1
ATOM 718 N N . ARG A 1 89 ? 0.675 8.563 -26.592 1.00 47.25 89 ARG A N 1
ATOM 719 C CA . ARG A 1 89 ? 2.050 8.294 -26.111 1.00 47.25 89 ARG A CA 1
ATOM 720 C C . ARG A 1 89 ? 3.191 8.783 -27.004 1.00 47.25 89 ARG A C 1
ATOM 722 O O . ARG A 1 89 ? 4.338 8.487 -26.698 1.00 47.25 89 ARG A O 1
ATOM 729 N N . LEU A 1 90 ? 2.917 9.557 -28.054 1.00 49.81 90 LEU A N 1
ATOM 730 C CA . LEU A 1 90 ? 3.987 10.118 -28.896 1.00 49.81 90 LEU A CA 1
ATOM 731 C C . LEU A 1 90 ? 4.039 11.650 -28.891 1.00 49.81 90 LEU A C 1
ATOM 733 O O . LEU A 1 90 ? 5.130 12.201 -28.936 1.00 49.81 90 LEU A O 1
ATOM 737 N N . ALA A 1 91 ? 2.908 12.339 -28.721 1.00 49.59 91 ALA A N 1
ATOM 738 C CA . ALA A 1 91 ? 2.863 13.800 -28.807 1.00 49.59 91 ALA A CA 1
ATOM 739 C C . ALA A 1 91 ? 3.692 14.566 -27.744 1.00 49.59 91 ALA A C 1
ATOM 741 O O . ALA A 1 91 ? 4.400 15.495 -28.129 1.00 49.59 91 ALA A O 1
ATOM 742 N N . PRO A 1 92 ? 3.674 14.235 -26.433 1.00 54.44 92 PRO A N 1
ATOM 743 C CA . PRO A 1 92 ? 4.368 15.079 -25.455 1.00 54.44 92 PRO A CA 1
ATOM 744 C C . PRO A 1 92 ? 5.898 14.957 -25.534 1.00 54.44 92 PRO A C 1
ATOM 746 O O . PRO A 1 92 ? 6.596 15.949 -25.334 1.00 54.44 92 PRO A O 1
ATOM 749 N N . MET A 1 93 ? 6.430 13.779 -25.887 1.00 57.06 93 MET A N 1
ATOM 750 C CA . MET A 1 93 ? 7.880 13.585 -26.026 1.00 57.06 93 MET A CA 1
ATOM 751 C C . MET A 1 93 ? 8.429 14.224 -27.301 1.00 57.06 93 MET A C 1
ATOM 753 O O . MET A 1 93 ? 9.498 14.826 -27.256 1.00 57.06 93 MET A O 1
ATOM 757 N N . THR A 1 94 ? 7.694 14.165 -28.418 1.00 59.84 94 THR A N 1
ATOM 758 C CA . THR A 1 94 ? 8.114 14.855 -29.646 1.00 59.84 94 THR A CA 1
ATOM 759 C C . THR A 1 94 ? 8.096 16.366 -29.462 1.00 59.84 94 THR A C 1
ATOM 761 O O . THR A 1 94 ? 9.044 17.023 -29.870 1.00 59.84 94 THR A O 1
ATOM 764 N N . VAL A 1 95 ? 7.078 16.917 -28.787 1.00 69.88 95 VAL A N 1
ATOM 765 C CA . VAL A 1 95 ? 6.990 18.364 -28.526 1.00 69.88 95 VAL A CA 1
ATOM 766 C C . VAL A 1 95 ? 8.141 18.830 -27.630 1.00 69.88 95 VAL A C 1
ATOM 768 O O . VAL A 1 95 ? 8.822 19.794 -27.980 1.00 69.88 95 VAL A O 1
ATOM 771 N N . LEU A 1 96 ? 8.432 18.116 -26.536 1.00 70.62 96 LEU A N 1
ATOM 772 C CA . LEU A 1 96 ? 9.558 18.445 -25.655 1.00 70.62 96 LEU A CA 1
ATOM 773 C C . LEU A 1 96 ? 10.905 18.369 -26.393 1.00 70.62 96 LEU A C 1
ATOM 775 O O . LEU A 1 96 ? 11.735 19.265 -26.258 1.00 70.62 96 LEU A O 1
ATOM 779 N N . TYR A 1 97 ? 11.104 17.338 -27.217 1.00 75.69 97 TYR A N 1
ATOM 780 C CA . TYR A 1 97 ? 12.327 17.164 -28.002 1.00 75.69 97 TYR A CA 1
ATOM 781 C C . TYR A 1 97 ? 12.501 18.259 -29.065 1.00 75.69 97 TYR A C 1
ATOM 783 O O . TYR A 1 97 ? 13.584 18.828 -29.193 1.00 75.69 97 TYR A O 1
ATOM 791 N N . THR A 1 98 ? 11.429 18.630 -29.775 1.00 78.75 98 THR A N 1
ATOM 792 C CA . THR A 1 98 ? 11.469 19.750 -30.729 1.00 78.75 98 THR A CA 1
ATOM 793 C C . THR A 1 98 ? 11.744 21.084 -30.044 1.00 78.75 98 THR A C 1
ATOM 795 O O . THR A 1 98 ? 12.491 21.897 -30.580 1.00 78.75 98 THR A O 1
ATOM 798 N N . PHE A 1 99 ? 11.206 21.297 -28.840 1.00 82.12 99 PHE A N 1
ATOM 799 C CA . PHE A 1 99 ? 11.446 22.517 -28.075 1.00 82.12 99 PHE A CA 1
ATOM 800 C C . PHE A 1 99 ? 12.909 22.613 -27.621 1.00 82.12 99 PHE A C 1
ATOM 802 O O . PHE A 1 99 ? 13.539 23.656 -27.778 1.00 82.12 99 PHE A O 1
ATOM 809 N N . LEU A 1 100 ? 13.484 21.506 -27.139 1.00 85.81 100 LEU A N 1
ATOM 810 C CA . LEU A 1 100 ? 14.899 21.429 -26.765 1.00 85.81 100 LEU A CA 1
ATOM 811 C C . LEU A 1 100 ? 15.834 21.653 -27.963 1.00 85.81 100 LEU A C 1
ATOM 813 O O . LEU A 1 100 ? 16.809 22.392 -27.837 1.00 85.81 100 LEU A O 1
ATOM 817 N N . LEU A 1 101 ? 15.522 21.081 -29.132 1.00 87.50 101 LEU A N 1
ATOM 818 C CA . LEU A 1 101 ? 16.276 21.340 -30.363 1.00 87.50 101 LEU A CA 1
ATOM 819 C C . LEU A 1 101 ? 16.216 22.815 -30.772 1.00 87.50 101 LEU A C 1
ATOM 821 O O . LEU A 1 101 ? 17.243 23.383 -31.135 1.00 87.50 101 LEU A O 1
ATOM 825 N N . LEU A 1 102 ? 15.047 23.453 -30.673 1.00 88.56 102 LEU A N 1
ATOM 826 C CA . LEU A 1 102 ? 14.888 24.865 -31.023 1.00 88.56 102 LEU A CA 1
ATOM 827 C C . LEU A 1 102 ? 15.712 25.776 -30.098 1.00 88.56 102 LEU A C 1
ATOM 829 O O . LEU A 1 102 ? 16.389 26.690 -30.563 1.00 88.56 102 LEU A O 1
ATOM 833 N N . VAL A 1 103 ? 15.701 25.492 -28.791 1.00 89.94 103 VAL A N 1
ATOM 834 C CA . VAL A 1 103 ? 16.526 26.206 -27.804 1.00 89.94 103 VAL A CA 1
ATOM 835 C C . VAL A 1 103 ? 18.013 26.011 -28.100 1.00 89.94 103 VAL A C 1
ATOM 837 O O . VAL A 1 103 ? 18.772 26.979 -28.068 1.00 89.94 103 VAL A O 1
ATOM 840 N N . HIS A 1 104 ? 18.435 24.791 -28.440 1.00 89.50 104 HIS A N 1
ATOM 841 C CA . HIS A 1 104 ? 19.834 24.511 -28.750 1.00 89.50 104 HIS A CA 1
ATOM 842 C C . HIS A 1 104 ? 20.309 25.225 -30.025 1.00 89.50 104 HIS A C 1
ATOM 844 O O . HIS A 1 104 ? 21.378 25.834 -30.019 1.00 89.50 104 HIS A O 1
ATOM 850 N N . MET A 1 105 ? 19.496 25.227 -31.086 1.00 90.75 105 MET A N 1
ATOM 851 C CA . MET A 1 105 ? 19.816 25.927 -32.336 1.00 90.75 105 MET A CA 1
ATOM 852 C C . MET A 1 105 ? 19.886 27.445 -32.142 1.00 90.75 105 MET A C 1
ATOM 854 O O . MET A 1 105 ? 20.815 28.082 -32.635 1.00 90.75 105 MET A O 1
ATOM 858 N N . ASN A 1 106 ? 18.967 28.023 -31.362 1.00 88.88 106 ASN A N 1
ATOM 859 C CA . ASN A 1 106 ? 19.000 29.451 -31.040 1.00 88.88 106 ASN A CA 1
ATOM 860 C C . ASN A 1 106 ? 20.228 29.827 -30.199 1.00 88.88 106 ASN A C 1
ATOM 862 O O . ASN A 1 106 ? 20.826 30.878 -30.419 1.00 88.88 106 ASN A O 1
ATOM 866 N N . TYR A 1 107 ? 20.636 28.963 -29.266 1.00 91.38 107 TYR A N 1
ATOM 867 C CA . TYR A 1 107 ? 21.853 29.166 -28.481 1.00 91.38 107 TYR A CA 1
ATOM 868 C C . TYR A 1 107 ? 23.114 29.130 -29.355 1.00 91.38 107 TYR A C 1
ATOM 870 O O . TYR A 1 107 ? 23.971 30.002 -29.225 1.00 91.38 107 TYR A O 1
ATOM 878 N N . LEU A 1 108 ? 23.215 28.165 -30.276 1.00 90.31 108 LEU A N 1
ATOM 879 C CA . LEU A 1 108 ? 24.333 28.080 -31.220 1.00 90.31 108 LEU A CA 1
ATOM 880 C C . LEU A 1 108 ? 24.394 29.308 -32.132 1.00 90.31 108 LEU A C 1
ATOM 882 O O . LEU A 1 108 ? 25.471 29.870 -32.318 1.00 90.31 108 LEU A O 1
ATOM 886 N N . LEU A 1 109 ? 23.245 29.769 -32.638 1.00 90.69 109 LEU A N 1
ATOM 887 C CA . LEU A 1 109 ? 23.173 30.978 -33.456 1.00 90.69 109 LEU A CA 1
ATOM 888 C C . LEU A 1 109 ? 23.656 32.210 -32.675 1.00 90.69 109 LEU A C 1
ATOM 890 O O . LEU A 1 109 ? 24.505 32.957 -33.164 1.00 90.69 109 LEU A O 1
ATOM 894 N N . LEU A 1 110 ? 23.191 32.380 -31.433 1.00 90.00 110 LEU A N 1
ATOM 895 C CA . LEU A 1 110 ? 23.635 33.466 -30.558 1.00 90.00 110 LEU A CA 1
ATOM 896 C C . LEU A 1 110 ? 25.146 33.399 -30.296 1.00 90.00 110 LEU A C 1
ATOM 898 O O . LEU A 1 110 ? 25.831 34.415 -30.394 1.00 90.00 110 LEU A O 1
ATOM 902 N N . ALA A 1 111 ? 25.679 32.209 -30.010 1.00 87.62 111 ALA A N 1
ATOM 903 C CA . ALA A 1 111 ? 27.108 32.006 -29.796 1.00 87.62 111 ALA A CA 1
ATOM 904 C C . ALA A 1 111 ? 27.932 32.362 -31.044 1.00 87.62 111 ALA A C 1
ATOM 906 O O . ALA A 1 111 ? 28.968 33.012 -30.919 1.00 87.62 111 ALA A O 1
ATOM 907 N N . THR A 1 112 ? 27.456 32.007 -32.244 1.00 87.44 112 THR A N 1
ATOM 908 C CA . THR A 1 112 ? 28.135 32.359 -33.502 1.00 87.44 112 THR A CA 1
ATOM 909 C C . THR A 1 112 ? 28.087 33.851 -33.827 1.00 87.44 112 THR A C 1
ATOM 911 O O . THR A 1 112 ? 29.060 34.400 -34.340 1.00 87.44 112 THR A O 1
ATOM 914 N N . GLU A 1 113 ? 26.992 34.547 -33.518 1.00 87.19 113 GLU A N 1
ATOM 915 C CA . GLU A 1 113 ? 26.920 36.000 -33.717 1.00 87.19 113 GLU A CA 1
ATOM 916 C C . GLU A 1 113 ? 27.774 36.753 -32.690 1.00 87.19 113 GLU A C 1
ATOM 918 O O . GLU A 1 113 ? 28.483 37.698 -33.043 1.00 87.19 113 GLU A O 1
ATOM 923 N N . LEU A 1 114 ? 27.812 36.283 -31.439 1.00 84.31 114 LEU A N 1
ATOM 924 C CA . LEU A 1 114 ? 28.725 36.814 -30.427 1.00 84.31 114 LEU A CA 1
ATOM 925 C C . LEU A 1 114 ? 30.189 36.574 -30.802 1.00 84.31 114 LEU A C 1
ATOM 927 O O . LEU A 1 114 ? 30.999 37.490 -30.666 1.00 84.31 114 LEU A O 1
ATOM 931 N N . SER A 1 115 ? 30.543 35.395 -31.325 1.00 82.25 115 SER A N 1
ATOM 932 C CA . SER A 1 115 ? 31.913 35.135 -31.773 1.00 82.25 115 SER A CA 1
ATOM 933 C C . SER A 1 115 ? 32.300 36.048 -32.935 1.00 82.25 115 SER A C 1
ATOM 935 O O . SER A 1 115 ? 33.379 36.634 -32.899 1.00 82.25 115 SER A O 1
ATOM 937 N N . LYS A 1 116 ? 31.409 36.257 -33.917 1.00 83.31 116 LYS A N 1
ATOM 938 C CA . LYS A 1 116 ? 31.632 37.217 -35.012 1.00 83.31 116 LYS A CA 1
ATOM 939 C C . LYS A 1 116 ? 31.833 38.638 -34.486 1.00 83.31 116 LYS A C 1
ATOM 941 O O . LYS A 1 116 ? 32.779 39.309 -34.896 1.00 83.31 116 LYS A O 1
ATOM 946 N N . PHE A 1 117 ? 30.989 39.089 -33.557 1.00 77.88 117 PHE A N 1
ATOM 947 C CA . PHE A 1 117 ? 31.098 40.420 -32.957 1.00 77.88 117 PHE A CA 1
ATOM 948 C C . PHE A 1 117 ? 32.421 40.609 -32.202 1.00 77.88 117 PHE A C 1
ATOM 950 O O . PHE A 1 117 ? 33.093 41.625 -32.377 1.00 77.88 117 PHE A O 1
ATOM 957 N N . LEU A 1 118 ? 32.833 39.611 -31.416 1.00 72.94 118 LEU A N 1
ATOM 958 C CA . LEU A 1 118 ? 34.102 39.632 -30.687 1.00 72.94 118 LEU A CA 1
ATOM 959 C C . LEU A 1 118 ? 35.307 39.621 -31.638 1.00 72.94 118 LEU A C 1
ATOM 961 O O . LEU A 1 118 ? 36.236 40.399 -31.437 1.00 72.94 118 LEU A O 1
ATOM 965 N N . THR A 1 119 ? 35.270 38.830 -32.717 1.00 69.12 119 THR A N 1
ATOM 966 C CA . THR A 1 119 ? 36.338 38.832 -33.733 1.00 69.12 119 THR A CA 1
ATOM 967 C C . THR A 1 119 ? 36.405 40.135 -34.530 1.00 69.12 119 THR A C 1
ATOM 969 O O . THR A 1 119 ? 37.494 40.579 -34.874 1.00 69.12 119 THR A O 1
ATOM 972 N N . LYS A 1 120 ? 35.268 40.805 -34.771 1.00 63.81 120 LYS A N 1
ATOM 973 C CA . LYS A 1 120 ? 35.218 42.099 -35.471 1.00 63.81 120 LYS A CA 1
ATOM 974 C C . LYS A 1 120 ? 35.741 43.262 -34.619 1.00 63.81 120 LYS A C 1
ATOM 976 O O . LYS A 1 120 ? 36.172 44.259 -35.177 1.00 63.81 120 LYS A O 1
ATOM 981 N N . LYS A 1 121 ? 35.695 43.144 -33.288 1.00 58.31 121 LYS A N 1
ATOM 982 C CA . LYS A 1 121 ? 36.210 44.150 -32.342 1.00 58.31 121 LYS A CA 1
ATOM 983 C C . LYS A 1 121 ? 37.712 43.990 -32.045 1.00 58.31 121 LYS A C 1
ATOM 985 O O . LYS A 1 121 ? 38.290 44.855 -31.400 1.00 58.31 121 LYS A O 1
ATOM 990 N N . SER A 1 122 ? 38.314 42.874 -32.463 1.00 56.47 122 SER A N 1
ATOM 991 C CA . SER A 1 122 ? 39.723 42.531 -32.218 1.00 56.47 122 SER A CA 1
ATOM 992 C C . SER A 1 122 ? 40.668 42.876 -33.385 1.00 56.47 122 SER A C 1
ATOM 994 O O . SER A 1 122 ? 41.863 42.608 -33.264 1.00 56.47 122 SER A O 1
ATOM 996 N N . ASN A 1 123 ? 40.150 43.451 -34.477 1.00 49.94 123 ASN A N 1
ATOM 997 C CA . ASN A 1 123 ? 40.906 44.078 -35.571 1.00 49.94 123 ASN A CA 1
ATOM 998 C C . ASN A 1 123 ? 40.686 45.591 -35.532 1.00 49.94 123 ASN A C 1
ATOM 1000 O O . ASN A 1 123 ? 41.612 46.319 -35.945 1.00 49.94 123 ASN A O 1
#

Radius of gyration: 25.92 Å; Cα contacts (8 Å, |Δi|>4): 106; chains: 1; bounding box: 61×61×53 Å

Organism: Prunus armeniaca (NCBI:txid36596)

Foldseek 3Di:
DCVVVDPDDDDDFAADPVCVVWDWAWAADDPPDCWTFIDTQQFTWTADRVVNYIDTDDDPPRDSGDDDDHDDDDPDDPPPPPVPPVPPPPPPVVVVVVVVVVVVVVVVVVVVVVVVVVVVVVD

Secondary structure (DSSP, 8-state):
-GGG--SS--------GGGTTS--EEEEESTTSSPEEEEETTEEEEE-TTT--EEEE--TT--SS----PPPP-SS-THHHHTTTTS-SSHHHHHHHHHHHHHHHHHHHHHHHHHHHHHHT--

Sequence (123 aa):
MNKYGVKESWTMIMITDSYSSISLKPLCYWKDTKILLARSWKQLLLCNPNDGTCKNFLGNGLPDKFCADVYVECLISPNLWFRRNSRLRLAPMTVLYTFLLLVHMNYLLLATELSKFLTKKSN

Mean predicted aligned error: 17.15 Å

pLDDT: mean 72.76, std 14.44, range [39.59, 91.38]

Solvent-accessible surface area (backbone atoms only — not comparable to full-atom values): 7696 Å² total; per-residue (Å²): 54,73,91,72,74,46,94,89,44,65,81,84,67,58,67,51,70,94,52,68,91,44,73,70,41,80,60,48,60,49,72,100,43,83,34,34,32,27,37,38,70,62,43,43,28,44,29,37,54,89,80,13,50,70,44,82,48,87,62,88,89,65,59,85,66,62,88,86,81,70,85,70,96,54,101,60,75,79,68,69,64,73,72,54,64,88,79,62,85,56,61,67,63,52,52,52,49,53,52,52,50,52,53,50,53,53,50,52,51,51,51,53,52,50,50,50,53,56,57,64,72,73,111

Nearest PDB structures (foldseek):
  7x36-assembly1_B  TM=6.403E-01  e=4.575E-01  Penicillium janthinellum
  7wb4-assembly1_n  TM=5.638E-01  e=8.977E-01  Xenopus laevis
  7wb4-assembly1_N  TM=5.637E-01  e=8.977E-01  Xenopus laevis
  4i5q-assembly1_B  TM=7.521E-01  e=4.418E+00  Salmonella enterica subsp. enterica serovar Typhimurium str. LT2
  4yhc-assembly1_A  TM=6.048E-01  e=2.877E+00  Schizosaccharomyces pombe 972h-